Protein AF-A0A7S3NUY0-F1 (afdb_monomer_lite)

Secondary structure (DSSP, 8-state):
-PPPTTT-GGG-S-----HHHHHHHHHHHHHHHT-TTT-EEEEE-SS-EEEEESS----TTTTTSS----HHHHHHHHHHHHHTT-HHHHHHHHHHH--

InterPro domains:
  IPR024084 Isopropylmalate dehydrogenase-like domain [PF00180] (7-98)

pLDDT: mean 89.8, std 9.4, range [44.62, 98.12]

Organism: Euplotes crassus (NCBI:txid5936)

Sequence (99 aa):
LLQEPSTNPQAFDIMLLPNLYGSIIGSIVAGLVGGAGIAPGANIGRKYAIFEQGARHSGKDIAKTGQANPTAFILSAVMMLRHLGLPFFAEQIQNSIFK

Radius of gyration: 14.91 Å; chains: 1; bounding box: 33×36×39 Å

Structure (mmCIF, N/CA/C/O backbone):
data_AF-A0A7S3NUY0-F1
#
_entry.id   AF-A0A7S3NUY0-F1
#
loop_
_atom_site.group_PDB
_atom_site.id
_atom_site.type_symbol
_atom_site.label_atom_id
_atom_site.label_alt_id
_atom_site.label_comp_id
_atom_site.label_asym_id
_atom_site.label_entity_id
_atom_site.label_seq_id
_atom_site.pdbx_PDB_ins_code
_atom_site.Cartn_x
_atom_site.Cartn_y
_atom_site.Cartn_z
_atom_site.occupancy
_atom_site.B_iso_or_equiv
_atom_site.auth_seq_id
_atom_site.auth_comp_id
_atom_site.auth_asym_id
_atom_site.auth_atom_id
_atom_site.pdbx_PDB_model_num
ATOM 1 N N . LEU A 1 1 ? 11.914 -5.369 -28.592 1.00 44.62 1 LEU A N 1
ATOM 2 C CA . LEU A 1 1 ? 12.185 -4.362 -27.546 1.00 44.62 1 LEU A CA 1
ATOM 3 C C . LEU A 1 1 ? 10.956 -4.299 -26.659 1.00 44.62 1 LEU A C 1
ATOM 5 O O . LEU A 1 1 ? 9.879 -4.073 -27.193 1.00 44.62 1 LEU A O 1
ATOM 9 N N . LEU A 1 2 ? 11.094 -4.583 -25.363 1.00 51.91 2 LEU A N 1
ATOM 10 C CA . LEU A 1 2 ? 10.012 -4.371 -24.399 1.00 51.91 2 LEU A CA 1
ATOM 11 C C . LEU A 1 2 ? 9.651 -2.880 -24.437 1.00 51.91 2 LEU A C 1
ATOM 13 O O . LEU A 1 2 ? 10.544 -2.043 -24.332 1.00 51.91 2 LEU A O 1
ATOM 17 N N . GLN A 1 3 ? 8.385 -2.548 -24.689 1.00 57.34 3 GLN A N 1
ATOM 18 C CA . GLN A 1 3 ? 7.936 -1.163 -24.578 1.00 57.34 3 GLN A CA 1
ATOM 19 C C . GLN A 1 3 ? 8.010 -0.774 -23.102 1.00 57.34 3 GLN A C 1
ATOM 21 O O . GLN A 1 3 ? 7.444 -1.460 -22.253 1.00 57.34 3 GLN A O 1
ATOM 26 N N . GLU A 1 4 ? 8.738 0.296 -22.800 1.00 66.25 4 GLU A N 1
ATOM 27 C CA . GLU A 1 4 ? 8.784 0.844 -21.449 1.00 66.25 4 GLU A CA 1
ATOM 28 C C . GLU A 1 4 ? 7.393 1.398 -21.088 1.00 66.25 4 GLU A C 1
ATOM 30 O O . GLU A 1 4 ? 6.804 2.127 -21.901 1.00 66.25 4 GLU A O 1
ATOM 35 N N . PRO A 1 5 ? 6.863 1.124 -19.879 1.00 67.44 5 PRO A N 1
ATOM 36 C CA . PRO A 1 5 ? 5.564 1.636 -19.430 1.00 67.44 5 PRO A CA 1
ATOM 37 C C . PRO A 1 5 ? 5.432 3.159 -19.526 1.00 67.44 5 PRO A C 1
ATOM 39 O O . PRO A 1 5 ? 4.329 3.682 -19.607 1.00 67.44 5 PRO A O 1
ATOM 42 N N . SER A 1 6 ? 6.553 3.880 -19.558 1.00 71.44 6 SER A N 1
ATOM 43 C CA . SER A 1 6 ? 6.609 5.331 -19.733 1.00 71.44 6 SER A CA 1
ATOM 44 C C . SER A 1 6 ? 6.095 5.827 -21.087 1.00 71.44 6 SER A C 1
ATOM 46 O O . SER A 1 6 ? 5.674 6.975 -21.177 1.00 71.44 6 SER A O 1
ATOM 48 N N . THR A 1 7 ? 6.127 5.000 -22.137 1.00 79.38 7 THR A N 1
ATOM 49 C CA . THR A 1 7 ? 5.790 5.442 -23.505 1.00 79.38 7 THR A CA 1
ATOM 50 C C . THR A 1 7 ? 4.319 5.204 -23.842 1.00 79.38 7 THR A C 1
ATOM 52 O O . THR A 1 7 ? 3.705 6.003 -24.543 1.00 79.38 7 THR A O 1
ATOM 55 N N . ASN A 1 8 ? 3.743 4.110 -23.339 1.00 84.69 8 ASN A N 1
ATOM 56 C CA . ASN A 1 8 ? 2.327 3.794 -23.509 1.00 84.69 8 ASN A CA 1
ATOM 57 C C . ASN A 1 8 ? 1.798 2.988 -22.305 1.00 84.69 8 ASN A C 1
ATOM 59 O O . ASN A 1 8 ? 1.617 1.773 -22.412 1.00 84.69 8 ASN A O 1
ATOM 63 N N . PRO A 1 9 ? 1.563 3.629 -21.144 1.00 83.75 9 PRO A N 1
ATOM 64 C CA . PRO A 1 9 ? 1.146 2.925 -19.927 1.00 83.75 9 PRO A CA 1
ATOM 65 C C . PRO A 1 9 ? -0.230 2.259 -20.065 1.00 83.75 9 PRO A C 1
ATOM 67 O O . PRO A 1 9 ? -0.488 1.258 -19.409 1.00 83.75 9 PRO A O 1
ATOM 70 N N . GLN A 1 10 ? -1.095 2.775 -20.946 1.00 87.31 10 GLN A N 1
ATOM 71 C CA . GLN A 1 10 ? -2.448 2.255 -21.180 1.00 87.31 10 GLN A CA 1
ATOM 72 C C . GLN A 1 10 ? -2.467 0.922 -21.943 1.00 87.31 10 GLN A C 1
ATOM 74 O O . GLN A 1 10 ? -3.506 0.277 -22.007 1.00 87.31 10 GLN A O 1
ATOM 79 N N . ALA A 1 11 ? -1.338 0.492 -22.516 1.00 88.88 11 ALA A N 1
ATOM 80 C CA . ALA A 1 11 ? -1.231 -0.803 -23.187 1.00 88.88 11 ALA A CA 1
ATOM 81 C C . ALA A 1 11 ? -1.114 -1.994 -22.219 1.00 88.88 11 ALA A C 1
ATOM 83 O O . ALA A 1 11 ? -1.039 -3.137 -22.671 1.00 88.88 11 ALA A O 1
ATOM 84 N N . PHE A 1 12 ? -1.044 -1.744 -20.909 1.00 87.94 12 PHE A N 1
ATOM 85 C CA . PHE A 1 12 ? -0.784 -2.767 -19.906 1.00 87.94 12 PHE A CA 1
ATOM 86 C C . PHE A 1 12 ? -1.935 -2.885 -18.907 1.00 87.94 12 PHE A C 1
ATOM 88 O O . PHE A 1 12 ? -2.235 -1.930 -18.195 1.00 87.94 12 PHE A O 1
ATOM 95 N N . ASP A 1 13 ? -2.493 -4.091 -18.788 1.00 90.81 13 ASP A N 1
ATOM 96 C CA . ASP A 1 13 ? -3.505 -4.413 -17.772 1.00 90.81 13 ASP A CA 1
ATOM 97 C C . ASP A 1 13 ? -2.883 -5.080 -16.535 1.00 90.81 13 ASP A C 1
ATOM 99 O O . ASP A 1 13 ? -3.088 -4.650 -15.401 1.00 90.81 13 ASP A O 1
ATOM 103 N N . ILE A 1 14 ? -2.097 -6.145 -16.742 1.00 92.38 14 ILE A N 1
ATOM 104 C CA . ILE A 1 14 ? -1.435 -6.915 -15.679 1.00 92.38 14 ILE A CA 1
ATOM 105 C C . ILE A 1 14 ? 0.009 -7.199 -16.092 1.00 92.38 14 ILE A C 1
ATOM 107 O O . ILE A 1 14 ? 0.263 -7.735 -17.169 1.00 92.38 14 ILE A O 1
ATOM 111 N N . MET A 1 15 ? 0.962 -6.895 -15.208 1.00 91.62 15 MET A N 1
ATOM 112 C CA . MET A 1 15 ? 2.377 -7.229 -15.387 1.00 91.62 15 MET A CA 1
ATOM 113 C C . MET A 1 15 ? 2.828 -8.231 -14.323 1.00 91.62 15 MET A C 1
ATOM 115 O O . MET A 1 15 ? 2.742 -7.956 -13.126 1.00 91.62 15 MET A O 1
ATOM 119 N N . LEU A 1 16 ? 3.361 -9.376 -14.754 1.00 94.38 16 LEU A N 1
ATOM 120 C CA . LEU A 1 16 ? 4.025 -10.338 -13.874 1.00 94.38 16 LEU A CA 1
ATOM 121 C C . LEU A 1 16 ? 5.538 -10.216 -14.047 1.00 94.38 16 LEU A C 1
ATOM 123 O O . LEU A 1 16 ? 6.064 -10.470 -15.128 1.00 94.38 16 LEU A O 1
ATOM 127 N N . LEU A 1 17 ? 6.234 -9.834 -12.978 1.00 93.81 17 LEU A N 1
ATOM 128 C CA . LEU A 1 17 ? 7.658 -9.511 -13.015 1.00 93.81 17 LEU A CA 1
ATOM 129 C C . LEU A 1 17 ? 8.415 -10.209 -11.873 1.00 93.81 17 LEU A C 1
ATOM 131 O O . LEU A 1 17 ? 7.864 -10.371 -10.781 1.00 93.81 17 LEU A O 1
ATOM 135 N N . PRO A 1 18 ? 9.695 -10.579 -12.071 1.00 95.12 18 PRO A N 1
ATOM 136 C CA . PRO A 1 18 ? 10.578 -10.943 -10.967 1.00 95.12 18 PRO A CA 1
ATOM 137 C C . PRO A 1 18 ? 10.764 -9.767 -9.995 1.00 95.12 18 PRO A C 1
ATOM 139 O O . PRO A 1 18 ? 10.669 -8.611 -10.401 1.00 95.12 18 PRO A O 1
ATOM 142 N N . ASN A 1 19 ? 11.104 -10.059 -8.735 1.00 92.06 19 ASN A N 1
ATOM 143 C CA . ASN A 1 19 ? 11.171 -9.085 -7.630 1.00 92.06 19 ASN A CA 1
ATOM 144 C C . ASN A 1 19 ? 11.849 -7.749 -8.009 1.00 92.06 19 ASN A C 1
ATOM 146 O O . ASN A 1 19 ? 11.231 -6.690 -7.910 1.00 92.06 19 ASN A O 1
ATOM 150 N N . LEU A 1 20 ? 13.088 -7.802 -8.514 1.00 92.06 20 LEU A N 1
ATOM 151 C CA . LEU A 1 20 ? 13.847 -6.600 -8.869 1.00 92.06 20 LEU A CA 1
ATOM 152 C C . LEU A 1 20 ? 13.134 -5.749 -9.931 1.00 92.06 20 LEU A C 1
ATOM 154 O O . LEU A 1 20 ? 12.990 -4.541 -9.757 1.00 92.06 20 LEU A O 1
ATOM 158 N N . TYR A 1 21 ? 12.652 -6.380 -11.002 1.00 91.25 21 TYR A N 1
ATOM 159 C CA . TYR A 1 21 ? 11.941 -5.683 -12.072 1.00 91.25 21 TYR A CA 1
ATOM 160 C C . TYR A 1 21 ? 10.600 -5.128 -11.594 1.00 91.25 21 TYR A C 1
ATOM 162 O O . TYR A 1 21 ? 10.253 -4.009 -11.954 1.00 91.25 21 TYR A O 1
ATOM 170 N N . GLY A 1 22 ? 9.885 -5.856 -10.732 1.00 91.00 22 GLY A N 1
ATOM 171 C CA . GLY A 1 22 ? 8.653 -5.373 -10.110 1.00 91.00 22 GLY A CA 1
ATOM 172 C C . GLY A 1 22 ? 8.874 -4.107 -9.282 1.00 91.00 22 GLY A C 1
ATOM 173 O O . GLY A 1 22 ? 8.090 -3.170 -9.384 1.00 91.00 22 GLY A O 1
ATOM 174 N N . SER A 1 23 ? 9.975 -4.034 -8.529 1.00 89.06 23 SER A N 1
ATOM 175 C CA . SER A 1 23 ? 10.329 -2.841 -7.748 1.00 89.06 23 SER A CA 1
ATOM 176 C C . SER A 1 23 ? 10.671 -1.637 -8.639 1.00 89.06 23 SER A C 1
ATOM 178 O O . SER A 1 23 ? 10.195 -0.523 -8.398 1.00 89.06 23 SER A O 1
ATOM 180 N N . ILE A 1 24 ? 11.454 -1.859 -9.704 1.00 90.19 24 ILE A N 1
ATOM 181 C CA . ILE A 1 24 ? 11.846 -0.808 -10.656 1.00 90.19 24 ILE A CA 1
ATOM 182 C C . ILE A 1 24 ? 10.616 -0.274 -11.394 1.00 90.19 24 ILE A C 1
ATOM 184 O O . ILE A 1 24 ? 10.332 0.922 -11.338 1.00 90.19 24 ILE A O 1
ATOM 188 N N . ILE A 1 25 ? 9.856 -1.163 -12.037 1.00 90.50 25 ILE A N 1
ATOM 189 C CA . ILE A 1 25 ? 8.660 -0.790 -12.794 1.00 90.50 25 ILE A CA 1
ATOM 190 C C . ILE A 1 25 ? 7.598 -0.184 -11.873 1.00 90.50 25 ILE A C 1
ATOM 192 O O . ILE A 1 25 ? 7.022 0.846 -12.213 1.00 90.50 25 ILE A O 1
ATOM 196 N N . GLY A 1 26 ? 7.384 -0.751 -10.683 1.00 89.75 26 GLY A N 1
ATOM 197 C CA . GLY A 1 26 ? 6.440 -0.216 -9.700 1.00 89.75 26 GLY A CA 1
ATOM 198 C C . GLY A 1 26 ? 6.775 1.217 -9.280 1.00 89.75 26 GLY A C 1
ATOM 199 O O . GLY A 1 26 ? 5.879 2.052 -9.183 1.00 89.75 26 GLY A O 1
ATOM 200 N N . SER A 1 27 ? 8.062 1.535 -9.116 1.00 88.81 27 SER A N 1
ATOM 201 C CA . SER A 1 27 ? 8.511 2.897 -8.799 1.00 88.81 27 SER A CA 1
ATOM 202 C C . SER A 1 27 ? 8.299 3.869 -9.967 1.00 88.81 27 SER A C 1
ATOM 204 O O . SER A 1 27 ? 7.866 5.000 -9.748 1.00 88.81 27 SER A O 1
ATOM 206 N N . ILE A 1 28 ? 8.554 3.430 -11.206 1.00 89.88 28 ILE A N 1
ATOM 207 C CA . ILE A 1 28 ? 8.314 4.231 -12.420 1.00 89.88 28 ILE A CA 1
ATOM 208 C C . ILE A 1 28 ? 6.820 4.534 -12.569 1.00 89.88 28 ILE A C 1
ATOM 210 O O . ILE A 1 28 ? 6.439 5.690 -12.739 1.00 89.88 28 ILE A O 1
ATOM 214 N N . VAL A 1 29 ? 5.969 3.511 -12.455 1.00 89.25 29 VAL A N 1
ATOM 215 C CA . VAL A 1 29 ? 4.511 3.654 -12.570 1.00 89.25 29 VAL A CA 1
ATOM 216 C C . VAL A 1 29 ? 3.963 4.542 -11.457 1.00 89.25 29 VAL A C 1
ATOM 218 O O . VAL A 1 29 ? 3.175 5.436 -11.750 1.00 89.25 29 VAL A O 1
ATOM 221 N N . ALA A 1 30 ? 4.426 4.376 -10.212 1.00 89.94 30 ALA A N 1
ATOM 222 C CA . ALA A 1 30 ? 4.065 5.270 -9.112 1.00 89.94 30 ALA A CA 1
ATOM 223 C C . ALA A 1 30 ? 4.417 6.731 -9.435 1.00 89.94 30 ALA A C 1
ATOM 225 O O . ALA A 1 30 ? 3.600 7.616 -9.206 1.00 89.94 30 ALA A O 1
ATOM 226 N N . GLY A 1 31 ? 5.591 6.989 -10.022 1.00 88.44 31 GLY A N 1
ATOM 227 C CA . GLY A 1 31 ? 5.978 8.317 -10.503 1.00 88.44 31 GLY A CA 1
ATOM 228 C C . GLY A 1 31 ? 5.031 8.881 -11.567 1.00 88.44 31 GLY A C 1
ATOM 229 O O . GLY A 1 31 ? 4.638 10.041 -11.467 1.00 88.44 31 GLY A O 1
ATOM 230 N N . LEU A 1 32 ? 4.614 8.061 -12.537 1.00 88.81 32 LEU A N 1
ATOM 231 C CA . LEU A 1 32 ? 3.715 8.472 -13.626 1.00 88.81 32 LEU A CA 1
ATOM 232 C C . LEU A 1 32 ? 2.317 8.876 -13.141 1.00 88.81 32 LEU A C 1
ATOM 234 O O . LEU A 1 32 ? 1.724 9.789 -13.708 1.00 88.81 32 LEU A O 1
ATOM 238 N N . VAL A 1 33 ? 1.786 8.214 -12.108 1.00 87.88 33 VAL A N 1
ATOM 239 C CA . VAL A 1 33 ? 0.412 8.465 -11.637 1.00 87.88 33 VAL A CA 1
ATOM 240 C C . VAL A 1 33 ? 0.293 9.602 -10.617 1.00 87.88 33 VAL A C 1
ATOM 242 O O . VAL A 1 33 ? -0.825 10.000 -10.303 1.00 87.88 33 VAL A O 1
ATOM 245 N N . GLY A 1 34 ? 1.407 10.134 -10.091 1.00 85.81 34 GLY A N 1
ATOM 246 C CA . GLY A 1 34 ? 1.396 11.211 -9.081 1.00 85.81 34 GLY A CA 1
ATOM 247 C C . GLY A 1 34 ? 2.303 10.998 -7.860 1.00 85.81 34 GLY A C 1
ATOM 248 O O . GLY A 1 34 ? 2.242 11.760 -6.898 1.00 85.81 34 GLY A O 1
ATOM 249 N N . GLY A 1 35 ? 3.167 9.985 -7.888 1.00 87.81 35 GLY A N 1
ATOM 250 C CA . GLY A 1 35 ? 4.242 9.768 -6.923 1.00 87.81 35 GLY A CA 1
ATOM 251 C C . GLY A 1 35 ? 3.968 8.694 -5.867 1.00 87.81 35 GLY A C 1
ATOM 252 O O . GLY A 1 35 ? 2.922 8.051 -5.809 1.00 87.81 35 GLY A O 1
ATOM 253 N N . ALA A 1 36 ? 4.948 8.505 -4.980 1.00 85.31 36 ALA A N 1
ATOM 254 C CA . ALA A 1 36 ? 4.921 7.474 -3.937 1.00 85.31 36 ALA A CA 1
ATOM 255 C C . ALA A 1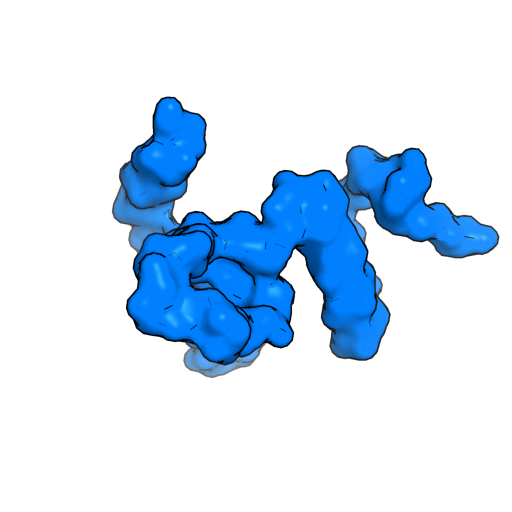 36 ? 3.746 7.615 -2.949 1.00 85.31 36 ALA A C 1
ATOM 257 O O . ALA A 1 36 ? 3.267 6.619 -2.414 1.00 85.31 36 ALA A O 1
ATOM 258 N N . GLY A 1 37 ? 3.264 8.842 -2.721 1.00 87.69 37 GLY A N 1
ATOM 259 C CA . GLY A 1 37 ? 2.225 9.150 -1.733 1.00 87.69 37 GLY A CA 1
ATOM 260 C C . GLY A 1 37 ? 0.812 8.685 -2.096 1.00 87.69 37 GLY A C 1
ATOM 261 O O . GLY A 1 37 ? -0.080 8.789 -1.257 1.00 87.69 37 GLY A O 1
ATOM 262 N N . ILE A 1 38 ? 0.598 8.168 -3.310 1.00 91.56 38 ILE A N 1
ATOM 263 C CA . ILE A 1 38 ? -0.719 7.712 -3.787 1.00 91.56 38 ILE A CA 1
ATOM 264 C C . ILE A 1 38 ? -0.760 6.236 -4.198 1.00 91.56 38 ILE A C 1
ATOM 266 O O . ILE A 1 38 ? -1.848 5.697 -4.364 1.00 91.56 38 ILE A O 1
ATOM 270 N N . ALA A 1 39 ? 0.390 5.573 -4.350 1.00 92.75 39 ALA A N 1
ATOM 271 C CA . ALA A 1 39 ? 0.459 4.185 -4.797 1.00 92.75 39 ALA A CA 1
ATOM 272 C C . ALA A 1 39 ? 0.290 3.211 -3.610 1.00 92.75 39 ALA A C 1
ATOM 274 O O . ALA A 1 39 ? 1.194 3.124 -2.770 1.00 92.75 39 ALA A O 1
ATOM 275 N N . PRO A 1 40 ? -0.827 2.464 -3.509 1.00 94.06 40 PRO A N 1
ATOM 276 C CA . PRO A 1 40 ? -0.989 1.443 -2.480 1.00 94.06 40 PRO A CA 1
ATOM 277 C C . PRO A 1 40 ? -0.205 0.168 -2.818 1.00 94.06 40 PRO A C 1
ATOM 279 O O . PRO A 1 40 ? 0.236 -0.037 -3.948 1.00 94.06 40 PRO A O 1
ATOM 282 N N . GLY A 1 41 ? -0.036 -0.701 -1.826 1.00 93.69 41 GLY A N 1
ATOM 283 C CA . GLY A 1 41 ? 0.753 -1.923 -1.935 1.00 93.69 41 GLY A CA 1
ATOM 284 C C . GLY A 1 41 ? 0.243 -3.043 -1.034 1.00 93.69 41 GLY A C 1
ATOM 285 O O . GLY A 1 41 ? -0.303 -2.819 0.050 1.00 93.69 41 GLY A O 1
ATOM 286 N N . ALA A 1 42 ? 0.445 -4.278 -1.487 1.00 95.56 42 ALA A N 1
ATOM 287 C CA . ALA A 1 42 ? 0.121 -5.476 -0.727 1.00 95.56 42 ALA A CA 1
ATOM 288 C C . ALA A 1 42 ? 1.128 -6.592 -1.017 1.00 95.56 42 ALA A C 1
ATOM 290 O O . ALA A 1 42 ? 1.447 -6.879 -2.168 1.00 95.56 42 ALA A O 1
ATOM 291 N N . ASN A 1 43 ? 1.573 -7.264 0.039 1.00 94.94 43 ASN A N 1
ATOM 292 C CA . ASN A 1 43 ? 2.364 -8.483 -0.017 1.00 94.94 43 ASN A CA 1
ATOM 293 C C . ASN A 1 43 ? 1.493 -9.628 0.500 1.00 94.94 43 ASN A C 1
ATOM 295 O O . ASN A 1 43 ? 1.214 -9.712 1.697 1.00 94.94 43 ASN A O 1
ATOM 299 N N . ILE A 1 44 ? 1.048 -10.502 -0.400 1.00 96.38 44 ILE A N 1
ATOM 300 C CA . ILE A 1 44 ? 0.117 -11.588 -0.076 1.00 96.38 44 ILE A CA 1
ATOM 301 C C . ILE A 1 44 ? 0.881 -12.913 -0.088 1.00 96.38 44 ILE A C 1
ATOM 303 O O . ILE A 1 44 ? 1.369 -13.358 -1.125 1.00 96.38 44 ILE A O 1
ATOM 307 N N . GLY A 1 45 ? 1.003 -13.538 1.081 1.00 95.81 45 GLY A N 1
ATOM 308 C CA . GLY A 1 45 ? 1.553 -14.878 1.253 1.00 95.81 45 GLY A CA 1
ATOM 309 C C . GLY A 1 45 ? 0.457 -15.924 1.460 1.00 95.81 45 GLY A C 1
ATOM 310 O O . GLY A 1 45 ? -0.730 -15.622 1.499 1.00 95.81 45 GLY A O 1
ATOM 311 N N . ARG A 1 46 ? 0.854 -17.189 1.651 1.00 95.88 46 ARG A N 1
ATOM 312 C CA . ARG A 1 46 ? -0.110 -18.295 1.849 1.00 95.88 46 ARG A CA 1
ATOM 313 C C . ARG A 1 46 ? -0.880 -18.221 3.170 1.00 95.88 46 ARG A C 1
ATOM 315 O O . ARG A 1 46 ? -1.984 -18.736 3.252 1.00 95.88 46 ARG A O 1
ATOM 322 N N . LYS A 1 47 ? -0.253 -17.673 4.216 1.00 95.75 47 LYS A N 1
ATOM 323 C CA . LYS A 1 47 ? -0.801 -17.625 5.586 1.00 95.75 47 LYS A CA 1
ATOM 324 C C . LYS A 1 47 ? -1.033 -16.208 6.098 1.00 95.75 47 LYS A C 1
ATOM 326 O O . LYS A 1 47 ? -1.814 -16.020 7.020 1.00 95.75 47 LYS A O 1
ATOM 331 N N . TYR A 1 48 ? -0.316 -15.241 5.537 1.00 97.06 48 TYR A N 1
ATOM 332 C CA . TYR A 1 48 ? -0.273 -13.872 6.027 1.00 97.06 48 TYR A CA 1
ATOM 333 C C . TYR A 1 48 ? -0.328 -12.914 4.846 1.00 97.06 48 TYR A C 1
ATOM 335 O O . TYR A 1 48 ? 0.212 -13.218 3.780 1.00 97.06 48 TYR A O 1
ATOM 34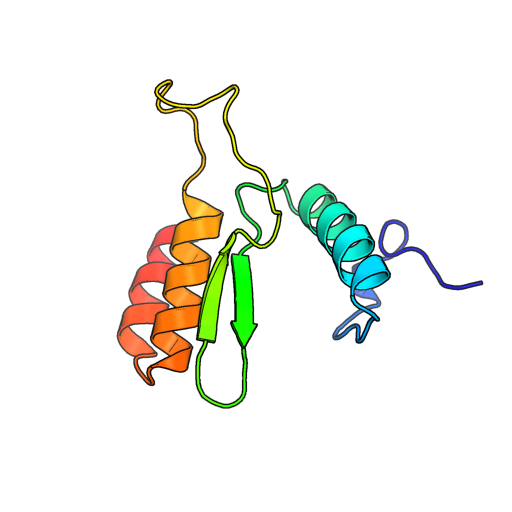3 N N . ALA A 1 49 ? -0.930 -11.753 5.067 1.00 97.44 49 ALA A N 1
ATOM 344 C CA . ALA A 1 49 ? -0.938 -10.641 4.133 1.00 97.44 49 ALA A CA 1
ATOM 345 C C . ALA A 1 49 ? -0.487 -9.373 4.864 1.00 97.44 49 ALA A C 1
ATOM 347 O O . ALA A 1 49 ? -0.880 -9.138 6.006 1.00 97.44 49 ALA A O 1
ATOM 348 N N . ILE A 1 50 ? 0.354 -8.577 4.209 1.00 96.94 50 ILE A N 1
ATOM 349 C CA . ILE A 1 50 ? 0.845 -7.293 4.713 1.00 96.94 50 ILE A CA 1
ATOM 350 C C . ILE A 1 50 ? 0.447 -6.219 3.711 1.00 96.94 50 ILE A C 1
ATOM 352 O O . ILE A 1 50 ? 0.734 -6.348 2.523 1.00 96.94 50 ILE A O 1
ATOM 356 N N . PHE A 1 51 ? -0.180 -5.155 4.196 1.00 96.44 51 PHE A N 1
ATOM 357 C CA . PHE A 1 51 ? -0.599 -4.013 3.392 1.00 96.44 51 PHE A CA 1
ATOM 358 C C . PHE A 1 51 ? 0.257 -2.811 3.778 1.00 96.44 51 PHE A C 1
ATOM 360 O O . PHE A 1 51 ? 0.326 -2.442 4.948 1.00 96.44 51 PHE A O 1
ATOM 367 N N . GLU A 1 52 ? 0.950 -2.239 2.800 1.00 93.69 52 GLU A N 1
ATOM 368 C CA . GLU A 1 52 ? 1.930 -1.167 2.994 1.00 93.69 52 GLU A CA 1
ATOM 369 C C . GLU A 1 52 ? 1.891 -0.194 1.814 1.00 93.69 52 GLU A C 1
ATOM 371 O O . GLU A 1 52 ? 1.165 -0.415 0.849 1.00 93.69 52 GLU A O 1
ATOM 376 N N . GLN A 1 53 ? 2.640 0.903 1.869 1.00 89.44 53 GLN A N 1
ATOM 377 C CA . GLN A 1 53 ? 2.762 1.798 0.715 1.00 89.44 53 GLN A CA 1
ATOM 378 C C . GLN A 1 53 ? 3.479 1.065 -0.430 1.00 89.44 53 GLN A C 1
ATOM 380 O O . GLN A 1 53 ? 4.489 0.398 -0.203 1.00 89.44 53 GLN A O 1
ATOM 385 N N . GLY A 1 54 ? 2.960 1.172 -1.657 1.00 82.12 54 GLY A N 1
ATOM 386 C CA . GLY A 1 54 ? 3.491 0.440 -2.814 1.00 82.12 54 GLY A CA 1
ATOM 387 C C . GLY A 1 54 ? 4.907 0.878 -3.185 1.00 82.12 54 GLY A C 1
ATOM 388 O O . GLY A 1 54 ? 5.754 0.056 -3.533 1.00 82.12 54 GLY A O 1
ATOM 389 N N . ALA A 1 55 ? 5.191 2.172 -3.034 1.00 80.62 55 ALA A N 1
ATOM 390 C CA . ALA A 1 55 ? 6.544 2.695 -3.092 1.00 80.62 55 ALA A CA 1
ATOM 391 C C . ALA A 1 55 ? 7.173 2.651 -1.694 1.00 80.62 55 ALA A C 1
ATOM 393 O O . ALA A 1 55 ? 6.673 3.263 -0.750 1.00 80.62 55 ALA A O 1
ATOM 394 N N . ARG A 1 56 ? 8.312 1.962 -1.567 1.00 75.19 56 ARG A N 1
ATOM 395 C CA . ARG A 1 56 ? 9.079 1.863 -0.316 1.00 75.19 56 ARG A CA 1
ATOM 396 C C . ARG A 1 56 ? 9.854 3.152 -0.049 1.00 75.19 56 ARG A C 1
ATOM 398 O O . ARG A 1 56 ? 11.077 3.194 -0.157 1.00 75.19 56 ARG A O 1
ATOM 405 N N . HIS A 1 57 ? 9.134 4.215 0.282 1.00 79.44 57 HIS A N 1
ATOM 406 C CA . HIS A 1 57 ? 9.707 5.505 0.632 1.00 79.44 57 HIS A CA 1
ATOM 407 C C . HIS A 1 57 ? 9.520 5.774 2.128 1.00 79.44 57 HIS A C 1
ATOM 409 O O . HIS A 1 57 ? 8.407 5.775 2.637 1.00 79.44 57 HIS A O 1
ATOM 415 N N . SER A 1 58 ? 10.619 5.998 2.851 1.00 81.12 58 SER A N 1
ATOM 416 C CA . SER A 1 58 ? 10.566 6.159 4.315 1.00 81.12 58 SER A CA 1
ATOM 417 C C . SER A 1 58 ? 10.129 7.549 4.791 1.00 81.12 58 SER A C 1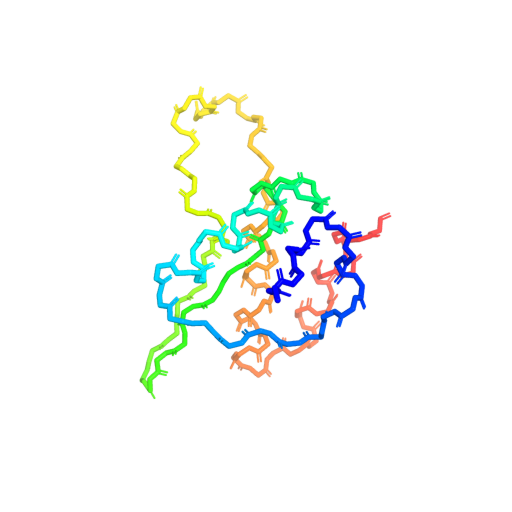
ATOM 419 O O . SER A 1 58 ? 9.823 7.698 5.971 1.00 81.12 58 SER A O 1
ATOM 421 N N . GLY A 1 59 ? 10.128 8.562 3.912 1.00 83.06 59 GLY A N 1
ATOM 422 C CA . GLY A 1 59 ? 9.666 9.921 4.227 1.00 83.06 59 GLY A CA 1
ATOM 423 C C . GLY A 1 59 ? 10.387 10.586 5.402 1.00 83.06 59 GLY A C 1
ATOM 424 O O . GLY A 1 59 ? 9.793 11.405 6.101 1.00 83.06 59 GLY A O 1
ATOM 425 N N . LYS A 1 60 ? 11.639 10.199 5.686 1.00 86.38 60 LYS A N 1
ATOM 426 C CA . LYS A 1 60 ? 12.403 10.693 6.849 1.00 86.38 60 LYS A CA 1
ATOM 427 C C . LYS A 1 60 ? 12.686 12.194 6.787 1.00 86.38 60 LYS A C 1
ATOM 429 O O . LYS A 1 60 ? 12.789 12.833 7.826 1.00 86.38 60 LYS A O 1
ATOM 434 N N . ASP A 1 61 ? 12.807 12.724 5.583 1.00 89.62 61 ASP A N 1
ATOM 435 C CA . ASP A 1 61 ? 12.991 14.133 5.245 1.00 89.62 61 ASP A CA 1
ATOM 436 C C . ASP A 1 61 ? 11.758 14.992 5.561 1.00 89.62 61 ASP A C 1
ATOM 438 O O . ASP A 1 61 ? 11.900 16.129 6.001 1.00 89.62 61 ASP A O 1
ATOM 442 N N . ILE A 1 62 ? 10.553 14.433 5.414 1.00 88.69 62 ILE A N 1
ATOM 443 C CA . ILE A 1 62 ? 9.281 15.120 5.699 1.00 88.69 62 ILE A CA 1
ATOM 444 C C . ILE A 1 62 ? 8.644 14.693 7.029 1.00 88.69 62 ILE A C 1
ATOM 446 O O . ILE A 1 62 ? 7.545 15.140 7.380 1.00 88.69 62 ILE A O 1
ATOM 450 N N . ALA A 1 63 ? 9.308 13.828 7.794 1.00 89.38 63 ALA A N 1
ATOM 451 C CA . ALA A 1 63 ? 8.791 13.321 9.055 1.00 89.38 63 ALA A CA 1
ATOM 452 C C . ALA A 1 63 ? 8.512 14.465 10.044 1.00 89.38 63 ALA A C 1
ATOM 454 O O . ALA A 1 63 ? 9.300 15.395 10.188 1.00 89.38 63 ALA A O 1
ATOM 455 N N . LYS A 1 64 ? 7.381 14.377 10.757 1.00 88.88 64 LYS A N 1
ATOM 456 C CA . LYS A 1 64 ? 6.919 15.374 11.748 1.00 88.88 64 LYS A CA 1
ATOM 457 C C . LYS A 1 64 ? 6.630 16.775 11.192 1.00 88.88 64 LYS A C 1
ATOM 459 O O . LYS A 1 64 ? 6.334 17.672 11.970 1.00 88.88 64 LYS A O 1
ATOM 464 N N . THR A 1 65 ? 6.653 16.960 9.873 1.00 92.12 65 THR A N 1
ATOM 465 C CA . THR A 1 65 ? 6.296 18.246 9.252 1.00 92.12 65 THR A CA 1
ATOM 466 C C . THR A 1 65 ? 4.797 18.380 8.970 1.00 92.12 65 THR A C 1
ATOM 468 O O . THR A 1 65 ? 4.333 19.465 8.646 1.00 92.12 65 THR A O 1
ATOM 471 N N . GLY A 1 66 ? 4.035 17.281 9.059 1.00 89.19 66 GLY A N 1
ATOM 472 C CA . GLY A 1 66 ? 2.608 17.252 8.710 1.00 89.19 66 GLY A CA 1
ATOM 473 C C . GLY A 1 66 ? 2.317 17.283 7.203 1.00 89.19 66 GLY A C 1
ATOM 474 O O . GLY A 1 66 ? 1.157 17.316 6.820 1.00 89.19 66 GLY A O 1
ATOM 475 N N . GLN A 1 67 ? 3.347 17.240 6.351 1.00 89.69 67 GLN A N 1
ATOM 476 C CA . GLN A 1 67 ? 3.218 17.344 4.888 1.00 89.69 67 GLN A CA 1
ATOM 477 C C . GLN A 1 67 ? 3.067 15.991 4.171 1.00 89.69 67 GLN A C 1
ATOM 479 O O . GLN A 1 67 ? 2.926 15.948 2.951 1.00 89.69 67 GLN A O 1
ATOM 484 N N . ALA A 1 68 ? 3.141 14.870 4.894 1.00 90.56 68 ALA A N 1
ATOM 485 C CA . ALA A 1 68 ? 3.054 13.547 4.286 1.00 90.56 68 ALA A CA 1
ATOM 486 C C . ALA A 1 68 ? 1.651 13.294 3.720 1.00 90.56 68 ALA A C 1
ATOM 488 O O . ALA A 1 68 ? 0.659 13.444 4.429 1.00 90.56 68 ALA A O 1
ATOM 489 N N . ASN A 1 69 ? 1.574 12.853 2.462 1.00 91.25 69 ASN A N 1
ATOM 490 C CA . ASN A 1 69 ? 0.317 12.434 1.853 1.00 91.25 69 ASN A CA 1
ATOM 491 C C . ASN A 1 69 ? -0.089 11.046 2.399 1.00 91.25 69 ASN A C 1
ATOM 493 O O . ASN A 1 69 ? 0.624 10.071 2.145 1.00 91.25 69 ASN A O 1
ATOM 497 N N . PRO A 1 70 ? -1.214 10.920 3.130 1.00 91.75 70 PRO A N 1
ATOM 498 C CA . PRO A 1 70 ? -1.633 9.646 3.710 1.00 91.75 70 PRO A CA 1
ATOM 499 C C . PRO A 1 70 ? -2.360 8.731 2.709 1.00 91.75 70 PRO A C 1
ATOM 501 O O . PRO A 1 70 ? -2.658 7.587 3.049 1.00 91.75 70 PRO A O 1
ATOM 504 N N . THR A 1 71 ? -2.647 9.198 1.489 1.00 93.81 71 THR A N 1
ATOM 505 C CA . THR A 1 71 ? -3.532 8.521 0.523 1.00 93.81 71 THR A CA 1
ATOM 506 C C . THR A 1 71 ? -3.096 7.089 0.221 1.00 93.8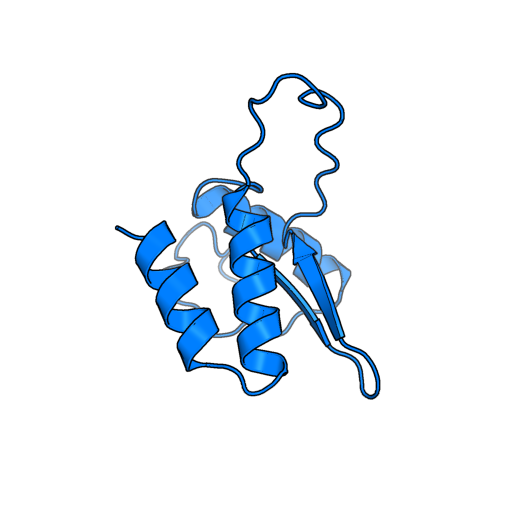1 71 THR A C 1
ATOM 508 O O . THR A 1 71 ? -3.907 6.176 0.356 1.00 93.81 71 THR A O 1
ATOM 511 N N . ALA A 1 72 ? -1.818 6.856 -0.101 1.00 93.56 72 ALA A N 1
ATOM 512 C CA . ALA A 1 72 ? -1.288 5.513 -0.354 1.00 93.56 72 ALA A CA 1
ATOM 513 C C . ALA A 1 72 ? -1.536 4.560 0.821 1.00 93.56 72 ALA A C 1
ATOM 515 O O . ALA A 1 72 ? -1.920 3.412 0.623 1.00 93.56 72 ALA A O 1
ATOM 516 N N . PHE A 1 73 ? -1.345 5.043 2.050 1.00 93.81 73 PHE A N 1
ATOM 517 C CA . PHE A 1 73 ? -1.520 4.227 3.246 1.00 93.81 73 PHE A CA 1
ATOM 518 C C . PHE A 1 73 ? -2.993 3.875 3.482 1.00 93.81 73 PHE A C 1
ATOM 520 O O . PHE A 1 73 ? -3.318 2.722 3.765 1.00 93.81 73 PHE A O 1
ATOM 527 N N . ILE A 1 74 ? -3.896 4.845 3.311 1.00 95.88 74 ILE A N 1
ATOM 528 C CA . ILE A 1 74 ? -5.338 4.614 3.459 1.00 95.88 74 ILE A CA 1
ATOM 529 C C . ILE A 1 74 ? -5.841 3.669 2.358 1.00 95.88 74 ILE A C 1
ATOM 531 O O . ILE A 1 74 ? -6.598 2.745 2.646 1.00 95.88 74 ILE A O 1
ATOM 535 N N . LEU A 1 75 ? -5.381 3.824 1.114 1.00 96.00 75 LEU A N 1
ATOM 536 C CA . LEU A 1 75 ? -5.720 2.909 0.022 1.00 96.00 75 LEU A CA 1
ATOM 537 C C . LEU A 1 75 ? -5.190 1.485 0.270 1.00 96.00 75 LEU A C 1
ATOM 539 O O . LEU A 1 75 ? -5.890 0.514 -0.020 1.00 96.00 75 LEU A O 1
ATOM 543 N N . SER A 1 76 ? -4.018 1.323 0.887 1.00 96.44 76 SER A N 1
ATOM 544 C CA . SER A 1 76 ? -3.550 0.004 1.335 1.00 96.44 76 SER A CA 1
ATOM 545 C C . SER A 1 76 ? -4.448 -0.588 2.430 1.00 96.44 76 SER A C 1
ATOM 547 O O . SER A 1 76 ? -4.728 -1.787 2.414 1.00 96.44 76 SER A O 1
ATOM 549 N N . ALA A 1 77 ? -4.989 0.232 3.336 1.00 97.12 77 ALA A N 1
ATOM 550 C CA . ALA A 1 77 ? -6.000 -0.217 4.297 1.00 97.12 77 ALA A CA 1
ATOM 551 C C . ALA A 1 77 ? -7.329 -0.604 3.615 1.00 97.12 77 ALA A C 1
ATOM 553 O O . ALA A 1 77 ? -7.964 -1.579 4.014 1.00 97.12 77 ALA A O 1
ATOM 554 N N . VAL A 1 78 ? -7.731 0.083 2.539 1.00 97.75 78 VAL A N 1
ATOM 555 C CA . VAL A 1 78 ? -8.871 -0.324 1.693 1.00 97.75 78 VAL A CA 1
ATOM 556 C C . VAL A 1 78 ? -8.620 -1.706 1.075 1.00 97.75 78 VAL A C 1
ATOM 558 O O . VAL A 1 78 ? -9.507 -2.562 1.115 1.00 97.75 78 VAL A O 1
ATOM 561 N N . MET A 1 79 ? -7.414 -1.969 0.555 1.00 97.69 79 MET A N 1
ATOM 562 C CA . MET A 1 79 ? -7.036 -3.301 0.057 1.00 97.69 79 MET A CA 1
ATOM 563 C C . MET A 1 79 ? -7.113 -4.365 1.161 1.00 97.69 79 MET A C 1
ATOM 565 O O . MET A 1 79 ? -7.619 -5.462 0.919 1.00 97.69 79 MET A O 1
ATOM 569 N N . MET A 1 80 ? -6.681 -4.030 2.380 1.00 98.12 80 MET A N 1
ATOM 570 C CA . MET A 1 80 ? -6.788 -4.910 3.546 1.00 98.12 80 MET A CA 1
ATOM 571 C C . MET A 1 80 ? -8.245 -5.245 3.877 1.00 98.12 80 MET A C 1
ATOM 573 O O . MET A 1 80 ? -8.577 -6.414 4.052 1.00 98.12 80 MET A O 1
ATOM 577 N N . LEU A 1 81 ? -9.133 -4.249 3.931 1.00 98.12 81 LEU A N 1
ATOM 578 C CA . LEU A 1 81 ? -10.555 -4.472 4.208 1.00 98.12 81 LEU A CA 1
ATOM 579 C C . LEU A 1 81 ? -11.194 -5.392 3.162 1.00 98.12 81 LEU A C 1
ATOM 581 O O . LEU A 1 81 ? -11.935 -6.307 3.518 1.00 98.12 81 LEU A O 1
ATOM 585 N N . ARG A 1 82 ? -10.852 -5.217 1.879 1.00 97.88 82 ARG A N 1
ATOM 586 C CA . ARG A 1 82 ? -11.283 -6.138 0.815 1.00 97.88 82 ARG A CA 1
ATOM 587 C C . ARG A 1 82 ? -10.757 -7.556 1.050 1.00 97.88 82 ARG A C 1
ATOM 589 O O . ARG A 1 82 ? -11.522 -8.506 0.920 1.00 97.88 82 ARG A O 1
ATOM 596 N N . HIS A 1 83 ? -9.492 -7.701 1.446 1.00 97.12 83 HIS A N 1
ATOM 597 C CA . HIS A 1 83 ? -8.890 -9.002 1.755 1.00 97.12 83 HIS A CA 1
ATOM 598 C C . HIS A 1 83 ? -9.538 -9.700 2.964 1.00 97.12 83 HIS A C 1
ATOM 600 O O . HIS A 1 83 ? -9.646 -10.921 2.974 1.00 97.12 83 HIS A O 1
ATOM 606 N N . LEU A 1 84 ? -10.018 -8.938 3.950 1.00 97.62 84 LEU A N 1
ATOM 607 C CA . LEU A 1 84 ? -10.737 -9.448 5.124 1.00 97.62 84 LEU A CA 1
ATOM 608 C C . LEU A 1 84 ? -12.218 -9.778 4.854 1.00 97.62 84 LEU A C 1
ATOM 610 O O . LEU A 1 84 ? -12.924 -10.186 5.773 1.00 97.62 84 LEU A O 1
ATOM 614 N N . GLY A 1 85 ? -12.712 -9.595 3.624 1.00 97.62 85 GLY A N 1
ATOM 615 C CA . GLY A 1 85 ? -14.119 -9.831 3.286 1.00 97.62 85 GLY A CA 1
ATOM 616 C C . GLY A 1 85 ? -15.062 -8.709 3.731 1.00 97.62 85 GLY A C 1
ATOM 617 O O . GLY A 1 85 ? -16.252 -8.942 3.921 1.00 97.62 85 GLY A O 1
ATOM 618 N N . LEU A 1 86 ? -14.548 -7.483 3.880 1.00 98.12 86 LEU A N 1
ATOM 619 C CA . LEU A 1 86 ? -15.284 -6.298 4.334 1.00 98.12 86 LEU A CA 1
ATOM 620 C C . LEU A 1 86 ? -15.425 -5.232 3.218 1.00 98.12 86 LEU A C 1
ATOM 622 O O . LEU A 1 86 ? -14.975 -4.094 3.389 1.00 98.12 86 LEU A O 1
ATOM 626 N N . PRO A 1 87 ? -16.042 -5.549 2.059 1.00 97.00 87 PRO A N 1
ATOM 627 C CA . PRO A 1 87 ? -16.057 -4.658 0.896 1.00 97.00 87 PRO A CA 1
ATOM 628 C C . PRO A 1 87 ? -16.868 -3.376 1.116 1.00 97.00 87 PRO A C 1
ATOM 630 O O . PRO A 1 87 ? -16.480 -2.330 0.608 1.00 97.00 87 PRO A O 1
ATOM 633 N N . PHE A 1 88 ? -17.942 -3.431 1.910 1.00 97.88 88 PHE A N 1
ATOM 634 C CA . PHE A 1 88 ? -18.781 -2.266 2.207 1.00 97.88 88 PHE A CA 1
ATOM 635 C C . PHE A 1 88 ? -17.977 -1.131 2.859 1.00 97.88 88 PHE A C 1
ATOM 637 O O . PHE A 1 88 ? -18.013 0.011 2.405 1.00 97.88 88 PHE A O 1
ATOM 644 N N . PHE A 1 89 ? -17.190 -1.449 3.892 1.00 97.62 89 PHE A N 1
ATOM 645 C CA . PHE A 1 89 ? -16.342 -0.463 4.568 1.00 97.62 89 PHE A CA 1
ATOM 646 C C . PHE A 1 89 ? -15.215 0.035 3.663 1.00 97.62 89 PHE A C 1
ATOM 648 O O . PHE A 1 89 ? -14.903 1.225 3.661 1.00 97.62 89 PHE A O 1
ATOM 655 N N . ALA A 1 90 ? -14.632 -0.866 2.868 1.00 97.69 90 ALA A N 1
ATOM 656 C CA . ALA A 1 90 ? -13.603 -0.514 1.901 1.00 97.69 90 ALA A CA 1
ATOM 657 C C . ALA A 1 90 ? -14.117 0.525 0.890 1.00 97.69 90 ALA A C 1
ATOM 659 O O . ALA A 1 90 ? -13.430 1.504 0.614 1.00 97.69 90 ALA A O 1
ATOM 660 N N . GLU A 1 91 ? -15.335 0.341 0.380 1.00 97.25 91 GLU A N 1
ATOM 661 C CA . GLU A 1 91 ? -15.960 1.235 -0.592 1.00 97.25 91 GLU A CA 1
ATOM 662 C C . GLU A 1 91 ? -16.300 2.607 0.002 1.00 97.25 91 GLU A C 1
ATOM 664 O O . GLU A 1 91 ? -16.010 3.623 -0.622 1.00 97.25 91 GLU A O 1
ATOM 669 N N . GLN A 1 92 ? -16.832 2.664 1.227 1.00 97.44 92 GLN A N 1
ATOM 670 C CA . GLN A 1 92 ? -17.109 3.938 1.905 1.00 97.44 92 GLN A CA 1
ATOM 671 C C . GLN A 1 92 ? -15.843 4.793 2.055 1.00 97.44 92 GLN A C 1
ATOM 673 O O . GLN A 1 92 ? -15.844 5.987 1.741 1.00 97.44 92 GLN A O 1
ATOM 678 N N . ILE A 1 93 ? -14.746 4.172 2.496 1.00 96.75 93 ILE A N 1
ATOM 679 C CA . ILE A 1 93 ? -13.457 4.853 2.655 1.00 96.75 93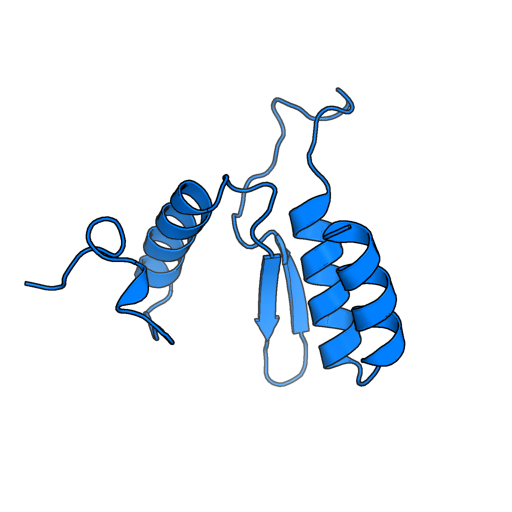 ILE A CA 1
ATOM 680 C C . ILE A 1 93 ? -12.906 5.265 1.290 1.00 96.75 93 ILE A C 1
ATOM 682 O O . ILE A 1 93 ? -12.535 6.420 1.104 1.00 96.75 93 ILE A O 1
ATOM 686 N N . GLN A 1 94 ? -12.893 4.348 0.321 1.00 96.12 94 GLN A N 1
ATOM 687 C CA . GLN A 1 94 ? -12.382 4.613 -1.020 1.00 96.12 94 GLN A CA 1
ATOM 688 C C . GLN A 1 94 ? -13.124 5.774 -1.694 1.00 96.12 94 GLN A C 1
ATOM 690 O O . GLN A 1 94 ? -12.491 6.689 -2.211 1.00 96.12 94 GLN A O 1
ATOM 695 N N . ASN A 1 95 ? -14.455 5.781 -1.637 1.00 96.31 95 ASN A N 1
ATOM 696 C CA . ASN A 1 95 ? -15.267 6.839 -2.230 1.00 96.31 95 ASN A CA 1
ATOM 697 C C . ASN A 1 95 ? -15.026 8.191 -1.555 1.00 96.31 95 ASN A C 1
ATOM 699 O O . ASN A 1 95 ? -15.076 9.212 -2.225 1.00 96.31 95 ASN A O 1
ATOM 703 N N . SER A 1 96 ? -14.723 8.206 -0.255 1.00 95.69 96 SER A N 1
ATOM 704 C CA . SER A 1 96 ? -14.398 9.440 0.470 1.00 95.69 96 SER A CA 1
ATOM 705 C C . SER A 1 96 ? -13.041 10.030 0.071 1.00 95.69 96 SER A C 1
ATOM 707 O O . SER A 1 96 ? -12.852 11.232 0.195 1.00 95.69 96 SER A O 1
ATOM 709 N N . ILE A 1 97 ? -12.103 9.205 -0.407 1.00 92.62 97 ILE A N 1
ATOM 710 C CA . ILE A 1 97 ? -10.780 9.648 -0.882 1.00 92.62 97 ILE A CA 1
ATOM 711 C C . ILE A 1 97 ? -10.866 10.270 -2.280 1.00 92.62 97 ILE A C 1
ATOM 713 O O . ILE A 1 97 ? -10.125 11.199 -2.581 1.00 92.62 97 ILE A O 1
ATOM 717 N N . PHE A 1 98 ? -11.739 9.740 -3.142 1.00 89.06 98 PHE A N 1
ATOM 718 C CA . PHE A 1 98 ? -11.869 10.169 -4.541 1.00 89.06 98 PHE A CA 1
ATOM 719 C C . PHE A 1 98 ? -12.902 11.281 -4.771 1.00 89.06 98 PHE A C 1
ATOM 721 O O . PHE A 1 98 ? -13.125 11.666 -5.919 1.00 89.06 98 PHE A O 1
ATOM 728 N N . LYS A 1 99 ? -13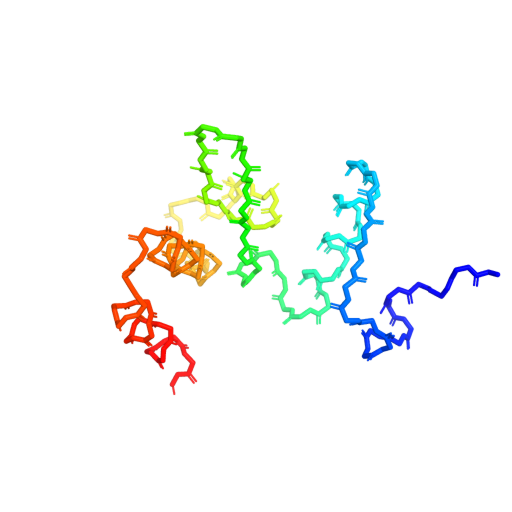.556 11.753 -3.710 1.00 80.81 99 LYS A N 1
ATOM 729 C CA . LYS A 1 99 ? -14.582 12.796 -3.758 1.00 80.81 99 LYS A CA 1
ATOM 730 C C . LYS A 1 99 ? -13.978 14.171 -3.514 1.00 80.81 99 LYS A C 1
ATOM 732 O O . LYS A 1 99 ? -14.432 15.110 -4.200 1.00 80.81 99 LYS A O 1
#

Foldseek 3Di:
DPDQCVVPVVVDDDDDDDPVVQLVSLQVVCVVVPHQLAAWDWDDDPPDIDTDRSHPDPCPVCPPVPPRRCNRVLLSVLVVCVVVVNNVVSVVSVVVSVD